Protein 3IGM (pdb70)

GO terms:
  GO:0043565 sequence-specific DNA binding (F, IDA)

Solvent-accessible surface area: 7927 Å² total; per-residue (Å²): 150,72,8,63,53,99,29,0,42,46,50,176,205,49,12,0,7,14,0,64,26,154,69,72,100,68,163,130,56,125,54,31,85,5,78,113,24,123,97,19,60,70,94,3,52,86,35,0,19,120,36,7,114,90,11,94,82,148,35,171,40,228,136,74,5,58,42,82,37,0,45,47,58,171,221,56,12,0,9,11,0,76,9,122,11,35,104,50,158,93,47,122,52,37,90,3,148,106,23,120,119,14,55,69,108,0,49,94,22,0,14,116,29,10,122,111,64,132

Sequence (118 aa):
MSSGYPGVSWNKRMCAWLAFFYDGASRRSRTFHPKHFNMDKEKARLAAVEFMKTVENNGRKKMSSGYPGVSWNKRMCAWLAFFYDGASRRSRTFHPKHFNMDKEKARLAAVEFMKTVE

CATH classification: 1.20.5.2050

Nearest PDB structures (foldseek):
  3igm-assembly1_B  TM=1.016E+00  e=1.401E-10  Plasmodium falciparum 3D7
  3igm-assembly1_A  TM=9.791E-01  e=1.544E-08  Plasmodium falciparum 3D7
  9g6k-assembly1_LG  TM=5.344E-01  e=9.698E-02  Toxoplasma gondii
  6sy0-assembly3_C  TM=5.062E-01  e=2.899E-01  Plasmodium falciparum 3D7
  6sy0-assembly1_B  TM=5.215E-01  e=4.551E-01  Plasmodium falciparum 3D7

InterPro domains:
  IPR001471 AP2/ERF domain [PF00847] (64-118)

Secondary structure (DSSP, 8-state):
--SSSTTEEEETTTTEEEEEEEETTEEEEEEE--TTHHHHHHHHHHHHHHHHHHH-/--SSSTTEEEETTTTEEEEEEEETTEEEEEEEPPTTHHHHHHHHHHHHHHHHHHT-SSSPP-

Structur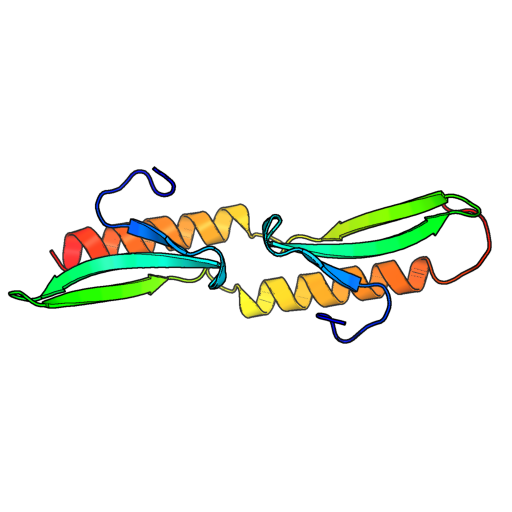e (mmCIF, N/CA/C/O backbone):
data_3IGM
#
_entry.id   3IGM
#
_cell.length_a   43.810
_cell.length_b   58.821
_cell.length_c   177.296
_cell.angle_alpha   90.00
_cell.angle_beta   90.00
_cell.angle_gamma   90.00
#
_symmetry.space_group_name_H-M   'C 2 2 21'
#
loop_
_entity.id
_entity.type
_entity.pdbx_description
1 polymer 'PF14_0633 protein'
2 polymer "5'-D(*TP*GP*CP*AP*TP*GP*CP*A)-3'"
3 water water
#
loop_
_atom_site.group_PDB
_atom_site.id
_atom_site.type_symbol
_atom_site.label_atom_id
_atom_site.label_alt_id
_atom_site.label_comp_id
_atom_site.label_asym_id
_atom_site.label_entity_id
_atom_site.label_seq_id
_atom_site.pdbx_PDB_ins_code
_atom_site.Cartn_x
_atom_site.Cartn_y
_atom_site.Cartn_z
_atom_site.occupancy
_atom_site.B_iso_or_equiv
_atom_site.auth_seq_id
_atom_site.auth_comp_id
_atom_site.auth_asym_id
_atom_site.auth_atom_id
_atom_site.pdbx_PDB_model_num
ATOM 1 N N . MET A 1 4 ? 22.238 -4.640 -40.012 1.00 57.48 62 MET B N 1
ATOM 2 C CA . MET A 1 4 ? 21.175 -3.775 -39.409 1.00 57.45 62 MET B CA 1
ATOM 3 C C . MET A 1 4 ? 20.636 -4.354 -38.088 1.00 56.79 62 MET B C 1
ATOM 4 O O . MET A 1 4 ? 20.898 -5.521 -37.757 1.00 56.87 62 MET B O 1
ATOM 9 N N . SER A 1 5 ? 19.906 -3.532 -37.328 1.00 55.88 63 SER B N 1
ATOM 10 C CA . SER A 1 5 ? 19.225 -3.998 -36.112 1.00 54.59 63 SER B CA 1
ATOM 11 C C . SER A 1 5 ? 18.005 -4.851 -36.475 1.00 53.54 63 SER B C 1
ATOM 12 O O . SER A 1 5 ? 17.683 -5.817 -35.769 1.00 53.81 63 SER B O 1
ATOM 15 N N . SER A 1 6 ? 17.348 -4.494 -37.583 1.00 51.78 64 SER B N 1
ATOM 16 C CA . SER A 1 6 ? 16.132 -5.176 -38.041 1.00 50.05 64 SER B CA 1
ATOM 17 C C . SER A 1 6 ? 16.383 -6.165 -39.169 1.00 49.03 64 SER B C 1
ATOM 18 O O . SER A 1 6 ? 15.682 -7.177 -39.281 1.00 49.01 64 SER B O 1
ATOM 21 N N . GLY A 1 7 ? 17.371 -5.851 -40.008 1.00 47.48 65 GLY B N 1
ATOM 22 C CA . GLY A 1 7 ? 17.604 -6.581 -41.247 1.00 45.56 65 GLY B CA 1
ATOM 23 C C . GLY A 1 7 ? 16.604 -6.237 -42.341 1.00 44.12 65 GLY B C 1
ATOM 24 O O . GLY A 1 7 ? 16.440 -6.999 -43.292 1.00 44.39 65 GLY B O 1
ATOM 25 N N . TYR A 1 8 ? 15.928 -5.095 -42.216 1.00 42.43 66 TYR B N 1
ATOM 26 C CA . TYR A 1 8 ? 14.979 -4.664 -43.241 1.00 40.44 66 TYR B CA 1
ATOM 27 C C . TYR A 1 8 ? 14.993 -3.154 -43.473 1.00 39.40 66 TYR B C 1
ATOM 28 O O . TYR A 1 8 ? 14.916 -2.391 -42.519 1.00 39.36 66 TYR B O 1
ATOM 37 N N . PRO A 1 9 ? 15.084 -2.720 -44.747 1.00 38.60 67 PRO B N 1
ATOM 38 C CA . PRO A 1 9 ? 15.147 -1.298 -45.094 1.00 37.89 67 PRO B CA 1
ATOM 39 C C . PRO A 1 9 ? 14.004 -0.476 -44.494 1.00 37.13 67 PRO B C 1
ATOM 40 O O . PRO A 1 9 ? 12.828 -0.765 -44.731 1.00 36.69 67 PRO B O 1
ATOM 44 N N . GLY A 1 10 ? 14.363 0.534 -43.706 1.00 36.14 68 GLY B N 1
ATOM 45 C CA . GLY A 1 10 ? 13.398 1.480 -43.182 1.00 34.72 68 GLY B CA 1
ATOM 46 C C . GLY A 1 10 ? 12.962 1.158 -41.774 1.00 33.78 68 GLY B C 1
ATOM 47 O O . GLY A 1 10 ? 12.296 1.967 -41.138 1.00 33.52 68 GLY B O 1
ATOM 48 N N . VAL A 1 11 ? 13.334 -0.017 -41.280 1.00 33.29 69 VAL B N 1
ATOM 49 C CA . VAL A 1 11 ? 12.925 -0.447 -39.948 1.00 32.99 69 VAL B CA 1
ATOM 50 C C . VAL A 1 11 ? 14.112 -0.430 -39.000 1.00 33.64 69 VAL B C 1
ATOM 51 O O . VAL A 1 11 ? 15.122 -1.093 -39.249 1.00 33.93 69 VAL B O 1
ATOM 55 N N . SER A 1 12 ? 13.993 0.310 -37.902 1.00 34.10 70 SER B N 1
ATOM 56 C CA . SER A 1 12 ? 15.105 0.399 -36.942 1.00 34.61 70 SER B CA 1
ATOM 57 C C . SER A 1 12 ? 14.662 0.461 -35.498 1.00 35.06 70 SER B C 1
ATOM 58 O O . SER A 1 12 ? 13.604 1.019 -35.173 1.00 34.97 70 SER B O 1
ATOM 61 N N . TRP A 1 13 ? 15.495 -0.129 -34.644 1.00 35.25 71 TRP B N 1
ATOM 62 C CA . TRP A 1 13 ? 15.304 -0.123 -33.214 1.00 35.96 71 TRP B CA 1
ATOM 63 C C . TRP A 1 13 ? 15.674 1.242 -32.591 1.00 36.38 71 TRP B C 1
ATOM 64 O O . TRP A 1 13 ? 16.801 1.719 -32.723 1.00 36.33 71 TRP B O 1
ATOM 75 N N . ASN A 1 14 ? 14.704 1.855 -31.920 1.00 36.92 72 ASN B N 1
ATOM 76 C CA . ASN A 1 14 ? 14.909 3.080 -31.149 1.00 37.09 72 ASN B CA 1
ATOM 77 C C . ASN A 1 14 ? 15.163 2.673 -29.699 1.00 37.71 72 ASN B C 1
ATOM 78 O O . ASN A 1 14 ? 14.263 2.184 -29.019 1.00 37.83 72 ASN B O 1
ATOM 83 N N . LYS A 1 15 ? 16.397 2.853 -29.236 1.00 38.97 73 LYS B N 1
ATOM 84 C CA . LYS A 1 15 ? 16.801 2.388 -27.899 1.00 40.27 73 LYS B CA 1
ATOM 85 C C . LYS A 1 15 ? 16.060 3.079 -26.744 1.00 40.39 73 LYS B C 1
ATOM 86 O O . LYS A 1 15 ? 15.541 2.401 -25.848 1.00 40.67 73 LYS B O 1
ATOM 92 N N . ARG A 1 16 ? 15.985 4.411 -26.773 1.00 41.06 74 ARG B N 1
ATOM 93 C CA . ARG A 1 16 ? 15.199 5.147 -25.766 1.00 41.29 74 ARG B CA 1
ATOM 94 C C . ARG A 1 16 ? 13.758 4.630 -25.643 1.00 41.25 74 ARG B C 1
ATOM 95 O O . ARG A 1 16 ? 13.265 4.430 -24.529 1.00 41.61 74 ARG B O 1
ATOM 103 N N . MET A 1 17 ? 13.093 4.410 -26.781 1.00 40.85 75 MET B N 1
ATOM 104 C CA . MET A 1 17 ? 11.687 3.989 -26.784 1.00 40.46 75 MET B CA 1
ATOM 105 C C . MET A 1 17 ? 11.533 2.498 -26.534 1.00 40.67 75 MET B C 1
ATOM 106 O O . MET A 1 17 ? 10.467 2.031 -26.149 1.00 40.42 75 MET B O 1
ATOM 111 N N . CYS A 1 18 ? 12.601 1.741 -26.763 1.00 41.13 76 CYS B N 1
ATOM 112 C CA . CYS A 1 18 ? 12.494 0.288 -26.726 1.00 41.77 76 CYS B CA 1
ATOM 113 C C . CYS A 1 18 ? 11.407 -0.165 -27.728 1.00 40.47 76 CYS B C 1
ATOM 114 O O . CYS A 1 18 ? 10.488 -0.917 -27.389 1.00 41.29 76 CYS B O 1
ATOM 117 N N . ALA A 1 19 ? 11.522 0.317 -28.966 1.00 38.92 77 ALA B N 1
ATOM 118 C CA . ALA A 1 19 ? 10.548 0.047 -30.029 1.00 36.91 77 ALA B CA 1
ATOM 119 C C . ALA A 1 19 ? 11.221 0.124 -31.391 1.00 36.12 77 ALA B C 1
ATOM 120 O O . ALA A 1 19 ? 12.216 0.853 -31.568 1.00 36.01 77 ALA B O 1
ATOM 122 N N . TRP A 1 20 ? 10.667 -0.631 -32.341 1.00 34.83 78 TRP B N 1
ATOM 123 C CA . TRP A 1 20 ? 10.992 -0.522 -33.750 1.00 34.08 78 TRP B CA 1
ATOM 124 C C . TRP A 1 20 ? 10.181 0.615 -34.330 1.00 34.07 78 TRP B C 1
ATOM 125 O O . TRP A 1 20 ? 8.965 0.679 -34.112 1.00 34.03 78 TRP B O 1
ATOM 136 N N . LEU A 1 21 ? 10.832 1.515 -35.064 1.00 33.54 79 LEU B N 1
ATOM 137 C CA . LEU A 1 21 ? 10.080 2.454 -35.877 1.00 33.65 79 LEU B CA 1
ATOM 138 C C . LEU A 1 21 ? 10.273 2.132 -37.349 1.00 33.48 79 LEU B C 1
ATOM 139 O O . LEU A 1 21 ? 11.376 1.832 -37.799 1.00 33.78 79 LEU B O 1
ATOM 144 N N . ALA A 1 22 ? 9.166 2.150 -38.073 1.00 33.48 80 ALA B N 1
ATOM 145 C CA . ALA A 1 22 ? 9.165 2.000 -39.514 1.00 33.3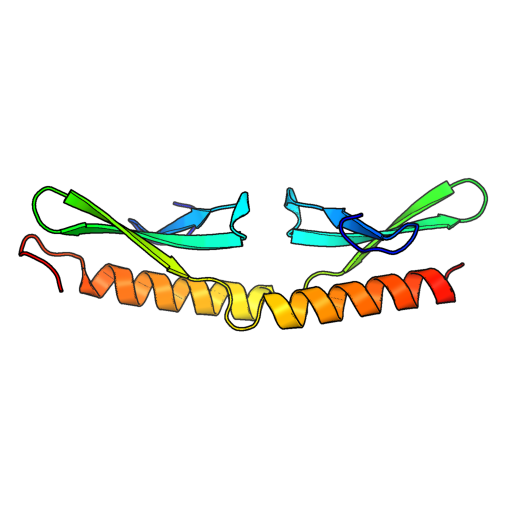7 80 ALA B CA 1
ATOM 146 C C . ALA A 1 22 ? 9.091 3.405 -40.087 1.00 33.18 80 ALA B C 1
ATOM 147 O O . ALA A 1 22 ? 8.123 4.154 -39.844 1.00 33.14 80 ALA B O 1
ATOM 149 N N . PHE A 1 23 ? 10.143 3.769 -40.804 1.00 33.36 81 PHE B N 1
ATOM 150 C CA . PHE A 1 23 ? 10.278 5.072 -41.434 1.00 33.41 81 PHE B CA 1
ATOM 151 C C . PHE A 1 23 ? 9.901 4.928 -42.889 1.00 33.95 81 PHE B C 1
ATOM 152 O O . PHE A 1 23 ? 10.341 4.001 -43.554 1.00 34.54 81 PHE B O 1
ATOM 160 N N . PHE A 1 24 ? 9.068 5.836 -43.377 1.00 34.04 82 PHE B N 1
ATOM 161 C CA . PHE A 1 24 ? 8.525 5.728 -44.729 1.00 34.32 82 PHE B CA 1
ATOM 162 C C . PHE A 1 24 ? 8.329 7.120 -45.303 1.00 34.72 82 PHE B C 1
ATOM 163 O O . PHE A 1 24 ? 8.163 8.092 -44.562 1.00 34.66 82 PHE B O 1
ATOM 171 N N . TYR A 1 25 ? 8.344 7.213 -46.623 1.00 35.64 83 TYR B N 1
ATOM 172 C CA . TYR A 1 25 ? 8.040 8.475 -47.282 1.00 36.71 83 TYR B CA 1
ATOM 173 C C . TYR A 1 25 ? 6.554 8.598 -47.592 1.00 37.03 83 TYR B C 1
ATOM 174 O O . TYR A 1 25 ? 5.928 7.645 -48.062 1.00 37.66 83 TYR B O 1
ATOM 183 N N . ASP A 1 26 ? 5.991 9.762 -47.274 1.00 37.08 84 ASP B N 1
ATOM 184 C CA . ASP A 1 26 ? 4.602 10.073 -47.598 1.00 37.08 84 ASP B CA 1
ATOM 185 C C . ASP A 1 26 ? 4.641 11.298 -48.510 1.00 37.32 84 ASP B C 1
ATOM 186 O O . ASP A 1 26 ? 4.632 12.441 -48.041 1.00 37.07 84 ASP B O 1
ATOM 191 N N . GLY A 1 27 ? 4.681 11.042 -49.817 1.00 37.71 85 GLY B N 1
ATOM 192 C CA . GLY A 1 27 ? 5.056 12.067 -50.795 1.00 38.24 85 GLY B CA 1
ATOM 193 C C . GLY A 1 27 ? 6.517 12.401 -50.532 1.00 38.57 85 GLY B C 1
ATOM 194 O O . GLY A 1 27 ? 7.372 11.504 -50.527 1.00 38.86 85 GLY B O 1
ATOM 195 N N . ALA A 1 28 ? 6.796 13.678 -50.267 1.00 38.37 86 ALA B N 1
ATOM 196 C CA . ALA A 1 28 ? 8.146 14.119 -49.896 1.00 38.30 86 ALA B CA 1
ATOM 197 C C . ALA A 1 28 ? 8.448 13.980 -48.394 1.00 38.12 86 ALA B C 1
ATOM 198 O O . ALA A 1 28 ? 9.615 13.902 -47.996 1.00 38.19 86 ALA B O 1
ATOM 200 N N . SER A 1 29 ? 7.393 13.930 -47.579 1.00 37.82 87 SER B N 1
ATOM 201 C CA . SER A 1 29 ? 7.498 13.969 -46.113 1.00 37.29 87 SER B CA 1
ATOM 202 C C . SER A 1 29 ? 7.902 12.636 -45.475 1.00 36.80 87 SER B C 1
ATOM 203 O O . SER A 1 29 ? 7.194 11.632 -45.616 1.00 37.11 87 SER B O 1
ATOM 206 N N . ARG A 1 30 ? 9.034 12.640 -44.770 1.00 35.80 88 ARG B N 1
ATOM 207 C CA . ARG A 1 30 ? 9.495 11.471 -44.027 1.00 35.07 88 ARG B CA 1
ATOM 208 C C . ARG A 1 30 ? 8.763 11.333 -42.688 1.00 34.52 88 ARG B C 1
ATOM 209 O O . ARG A 1 30 ? 8.665 12.287 -41.898 1.00 34.29 88 ARG B O 1
ATOM 217 N N . ARG A 1 31 ? 8.260 10.129 -42.447 1.00 33.52 89 ARG B N 1
ATOM 218 C CA . ARG A 1 31 ? 7.368 9.862 -41.322 1.00 32.67 89 ARG B CA 1
ATOM 219 C C . ARG A 1 31 ? 7.771 8.571 -40.654 1.00 32.17 89 ARG B C 1
ATOM 220 O O . ARG A 1 31 ? 8.569 7.815 -41.196 1.00 32.18 89 ARG B O 1
ATOM 228 N N . SER A 1 32 ? 7.239 8.323 -39.463 1.00 32.23 90 SER B N 1
ATOM 229 C CA . SER A 1 32 ? 7.532 7.078 -38.755 1.00 31.62 90 SER B CA 1
ATOM 230 C C . SER A 1 32 ? 6.317 6.500 -38.045 1.00 31.46 90 SER B C 1
ATOM 231 O O . SER A 1 32 ? 5.428 7.229 -37.609 1.00 31.61 90 SER B O 1
ATOM 234 N N . ARG A 1 33 ? 6.299 5.177 -37.935 1.00 31.67 91 ARG B N 1
ATOM 235 C CA . ARG A 1 33 ? 5.282 4.459 -37.182 1.00 31.71 91 ARG B CA 1
ATOM 236 C C . ARG A 1 33 ? 5.971 3.589 -36.127 1.00 31.93 91 ARG B C 1
ATOM 237 O O . ARG A 1 33 ? 6.908 2.842 -36.432 1.00 31.92 91 ARG B O 1
ATOM 245 N N . THR A 1 34 ? 5.488 3.692 -34.895 1.00 31.50 92 THR B N 1
ATOM 246 C CA . THR A 1 34 ? 6.090 3.031 -33.759 1.00 32.30 92 THR B CA 1
ATOM 247 C C . THR A 1 34 ? 5.497 1.642 -33.464 1.00 33.11 92 THR B C 1
ATOM 248 O O . THR A 1 34 ? 4.273 1.476 -33.393 1.00 32.67 92 THR B O 1
ATOM 252 N N . PHE A 1 35 ? 6.382 0.664 -33.269 1.00 33.90 93 PHE B N 1
ATOM 253 C CA . PHE A 1 35 ? 5.991 -0.708 -32.935 1.00 35.01 93 PHE B CA 1
ATOM 254 C C . PHE A 1 35 ? 6.709 -1.205 -31.677 1.00 36.46 93 PHE B C 1
ATOM 255 O O . PHE A 1 35 ? 7.852 -1.686 -31.747 1.00 36.59 93 PHE B O 1
ATOM 263 N N . HIS A 1 36 ? 6.044 -1.069 -30.531 1.00 37.95 94 HIS B N 1
ATOM 264 C CA . HIS A 1 36 ? 6.553 -1.607 -29.266 1.00 39.58 94 HIS B CA 1
ATOM 265 C C . HIS A 1 36 ? 6.371 -3.121 -29.230 1.00 40.88 94 HIS B C 1
ATOM 266 O O . HIS A 1 36 ? 5.378 -3.638 -29.768 1.00 40.52 94 HIS B O 1
ATOM 273 N N . PRO A 1 37 ? 7.311 -3.839 -28.581 1.00 42.20 95 PRO B N 1
ATOM 274 C CA . PRO A 1 37 ? 7.050 -5.252 -28.344 1.00 43.37 95 PRO B CA 1
ATOM 275 C C . PRO A 1 37 ? 5.653 -5.433 -27.771 1.00 44.86 95 PRO B C 1
ATOM 276 O O . PRO A 1 37 ? 5.198 -4.642 -26.922 1.00 45.23 95 PRO B O 1
ATOM 280 N N . LYS A 1 38 ? 4.965 -6.449 -28.267 1.00 46.40 96 LYS B N 1
ATOM 281 C CA . LYS A 1 38 ? 3.629 -6.783 -27.812 1.00 47.97 96 LYS B CA 1
ATOM 282 C C . LYS A 1 38 ? 3.640 -6.979 -26.299 1.00 48.75 96 LYS B C 1
ATOM 283 O O . LYS A 1 38 ? 4.559 -7.611 -25.758 1.00 49.02 96 LYS B O 1
ATOM 289 N N . HIS A 1 39 ? 2.637 -6.403 -25.633 1.00 49.47 97 HIS B N 1
ATOM 290 C CA . HIS A 1 39 ? 2.463 -6.494 -24.177 1.00 50.51 97 HIS B CA 1
ATOM 291 C C . HIS A 1 39 ? 3.683 -6.009 -23.381 1.00 50.78 97 HIS B C 1
ATOM 292 O O . HIS A 1 39 ? 3.951 -6.523 -22.287 1.00 50.92 97 HIS B O 1
ATOM 299 N N . PHE A 1 40 ? 4.416 -5.028 -23.915 1.00 50.89 98 PHE B N 1
ATOM 300 C CA . PHE A 1 40 ? 5.625 -4.562 -23.235 1.00 51.30 98 PHE B CA 1
ATOM 301 C C . PHE A 1 40 ? 5.330 -4.021 -21.836 1.00 51.48 98 PHE B C 1
ATOM 302 O O . PHE A 1 40 ? 6.016 -4.383 -20.887 1.00 51.37 98 PHE B O 1
ATOM 310 N N . ASN A 1 41 ? 4.305 -3.178 -21.719 1.00 52.13 99 ASN B N 1
ATOM 311 C CA . ASN A 1 41 ? 3.914 -2.605 -20.432 1.00 52.90 99 ASN B CA 1
ATOM 312 C C . ASN A 1 41 ? 3.586 -3.676 -19.390 1.00 53.11 99 ASN B C 1
ATOM 313 O O . ASN A 1 41 ? 4.178 -3.678 -18.311 1.00 53.00 99 ASN B O 1
ATOM 318 N N . MET A 1 42 ? 2.666 -4.587 -19.733 1.00 53.41 100 MET B N 1
ATOM 319 C CA . MET A 1 42 ? 2.312 -5.730 -18.874 1.00 53.71 100 MET B CA 1
ATOM 320 C C . MET A 1 42 ? 3.556 -6.472 -18.388 1.00 53.30 100 MET B C 1
ATOM 321 O O . MET A 1 42 ? 3.764 -6.638 -17.181 1.00 53.29 100 MET B O 1
ATOM 326 N N . ASP A 1 43 ? 4.375 -6.916 -19.340 1.00 52.82 101 ASP B N 1
ATOM 327 C CA . ASP A 1 43 ? 5.525 -7.770 -19.036 1.00 52.55 101 ASP B CA 1
ATOM 328 C C . ASP A 1 43 ? 6.661 -7.046 -18.307 1.00 52.16 101 ASP B C 1
ATOM 329 O O . ASP A 1 43 ? 7.379 -7.666 -17.518 1.00 52.20 101 ASP B O 1
ATOM 334 N N . LYS A 1 44 ? 6.812 -5.745 -18.564 1.00 51.64 102 LYS B N 1
ATOM 335 C CA . LYS A 1 44 ? 7.789 -4.925 -17.842 1.00 51.29 102 LYS B CA 1
ATOM 336 C C . LYS A 1 44 ? 7.360 -4.773 -16.380 1.00 50.62 102 LYS B C 1
ATOM 337 O O . LYS A 1 44 ? 8.175 -4.927 -15.464 1.00 50.24 102 LYS B O 1
ATOM 343 N N . GLU A 1 45 ? 6.076 -4.486 -16.182 1.00 50.00 103 GLU B N 1
ATOM 344 C CA . GLU A 1 45 ? 5.496 -4.378 -14.849 1.00 49.68 103 GLU B CA 1
ATOM 345 C C . GLU A 1 45 ? 5.575 -5.686 -14.051 1.00 49.49 103 GLU B C 1
ATOM 346 O O . GLU A 1 45 ? 5.883 -5.661 -12.852 1.00 49.51 103 GLU B O 1
ATOM 352 N N . LYS A 1 46 ? 5.312 -6.814 -14.712 1.00 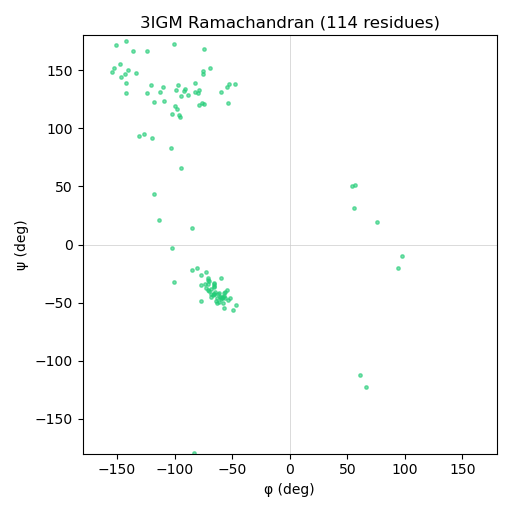49.12 104 LYS B N 1
ATOM 353 C CA . LYS A 1 46 ? 5.435 -8.136 -14.075 1.00 49.08 104 LYS B CA 1
ATOM 354 C C . LYS A 1 46 ? 6.888 -8.453 -13.714 1.00 48.76 104 LYS B C 1
ATOM 355 O O . LYS A 1 46 ? 7.152 -9.078 -12.680 1.00 49.02 104 LYS B O 1
ATOM 361 N N . ALA A 1 47 ? 7.817 -8.016 -14.568 1.00 48.05 105 ALA B N 1
ATOM 362 C CA . ALA A 1 47 ? 9.252 -8.124 -14.302 1.00 47.32 105 ALA B CA 1
ATOM 363 C C . ALA A 1 47 ? 9.663 -7.252 -13.107 1.00 46.72 105 ALA B C 1
ATOM 364 O O . ALA A 1 47 ? 10.525 -7.645 -12.326 1.00 46.62 105 ALA B O 1
ATOM 366 N N . ARG A 1 48 ? 9.039 -6.079 -12.973 1.00 46.11 106 ARG B N 1
ATOM 367 C CA . ARG A 1 48 ? 9.307 -5.175 -11.857 1.00 45.52 106 ARG B CA 1
ATOM 368 C C . ARG A 1 48 ? 8.858 -5.769 -10.524 1.00 45.33 106 ARG B C 1
ATOM 369 O O . ARG A 1 48 ? 9.585 -5.683 -9.525 1.00 45.06 106 ARG B O 1
ATOM 377 N N . LEU A 1 49 ? 7.666 -6.371 -10.522 1.00 44.92 107 LEU B N 1
ATOM 378 C CA . LEU A 1 49 ? 7.127 -7.051 -9.341 1.00 44.82 107 LEU B CA 1
ATOM 379 C C . LEU A 1 49 ? 8.021 -8.222 -8.919 1.00 44.73 107 LEU B C 1
ATOM 380 O O . LEU A 1 49 ? 8.419 -8.323 -7.748 1.00 44.51 107 LEU B O 1
ATOM 385 N N . ALA A 1 50 ? 8.367 -9.072 -9.885 1.00 44.71 108 ALA B N 1
ATOM 386 C CA . ALA A 1 50 ? 9.293 -10.183 -9.666 1.00 44.98 108 ALA B CA 1
ATOM 387 C C . ALA A 1 50 ? 10.639 -9.732 -9.081 1.00 45.37 108 ALA B C 1
ATOM 388 O O . ALA A 1 50 ? 11.201 -10.408 -8.214 1.00 45.46 108 ALA B O 1
ATOM 390 N N . ALA A 1 51 ? 11.142 -8.591 -9.551 1.00 45.47 109 ALA B N 1
ATOM 391 C CA . ALA A 1 51 ? 12.420 -8.043 -9.079 1.00 45.98 109 ALA B CA 1
ATOM 392 C C . ALA A 1 51 ? 12.326 -7.465 -7.660 1.00 46.23 109 ALA B C 1
ATOM 393 O O . ALA A 1 51 ? 13.269 -7.578 -6.866 1.00 45.84 109 ALA B O 1
ATOM 395 N N . VAL A 1 52 ? 11.192 -6.834 -7.359 1.00 46.90 110 VAL B N 1
ATOM 396 C CA . VAL A 1 52 ? 10.924 -6.302 -6.021 1.00 47.51 110 VAL B CA 1
ATOM 397 C C . VAL A 1 52 ? 10.753 -7.448 -5.022 1.00 48.11 110 VAL B C 1
ATOM 398 O O . VAL A 1 52 ? 11.283 -7.387 -3.909 1.00 48.21 110 VAL B O 1
ATOM 402 N N . GLU A 1 53 ? 10.022 -8.489 -5.436 1.00 49.12 111 GLU B N 1
ATOM 403 C CA . GLU A 1 53 ? 9.832 -9.700 -4.633 1.00 49.96 111 GLU B CA 1
ATOM 404 C C . GLU A 1 53 ? 11.168 -10.334 -4.293 1.00 50.19 111 GLU B C 1
ATOM 405 O O . GLU A 1 53 ? 11.391 -10.729 -3.146 1.00 49.95 111 GLU B O 1
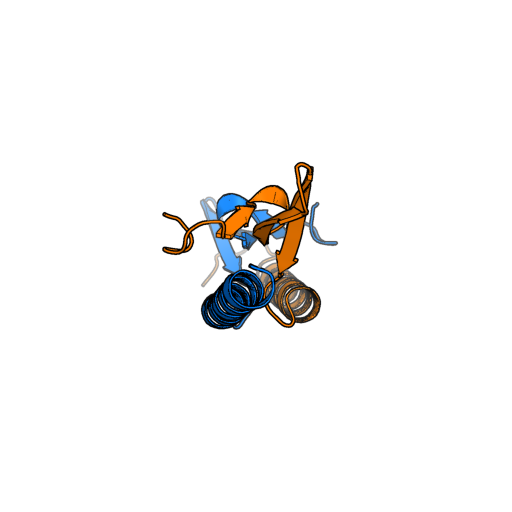ATOM 411 N N . PHE A 1 54 ? 12.054 -10.442 -5.286 1.00 50.54 112 PHE B N 1
ATOM 412 C CA . PHE A 1 54 ? 13.387 -10.979 -5.019 1.00 51.11 112 PHE B CA 1
ATOM 413 C C . PHE A 1 54 ? 14.187 -10.065 -4.090 1.00 51.53 112 PHE B C 1
ATOM 414 O O . PHE A 1 54 ? 14.911 -10.543 -3.212 1.00 51.37 112 PHE B O 1
ATOM 422 N N . MET A 1 55 ? 14.068 -8.757 -4.317 1.00 52.11 113 MET B N 1
ATOM 423 C CA . MET A 1 55 ? 14.765 -7.756 -3.512 1.00 52.93 113 MET B CA 1
ATOM 424 C C . MET A 1 55 ? 14.431 -7.899 -2.026 1.00 53.39 113 MET B C 1
ATOM 425 O O . MET A 1 55 ? 15.315 -7.778 -1.176 1.00 53.51 113 MET B O 1
ATOM 430 N N . LYS A 1 56 ? 13.159 -8.170 -1.734 1.00 54.09 114 LYS B N 1
ATOM 431 C CA . LYS A 1 56 ? 12.664 -8.330 -0.363 1.00 54.90 114 LYS B CA 1
ATOM 432 C C . LYS A 1 56 ? 13.251 -9.559 0.334 1.00 55.55 114 LYS B C 1
ATOM 433 O O . LYS A 1 56 ? 13.488 -9.540 1.551 1.00 55.60 114 LYS B O 1
ATOM 439 N N . THR A 1 57 ? 13.477 -10.612 -0.455 1.00 56.23 115 THR B N 1
ATOM 440 C CA . THR A 1 57 ? 14.134 -11.847 -0.029 1.00 56.91 115 THR B CA 1
ATOM 441 C C . THR A 1 57 ? 15.551 -11.589 0.476 1.00 57.53 115 THR B C 1
ATOM 442 O O . THR A 1 57 ? 16.063 -12.310 1.342 1.00 57.46 115 THR B O 1
ATOM 446 N N . VAL A 1 58 ? 16.169 -10.543 -0.061 1.00 58.38 116 VAL B N 1
ATOM 447 C CA . VAL A 1 58 ? 17.579 -10.281 0.174 1.00 59.38 116 VAL B CA 1
ATOM 448 C C . VAL A 1 58 ? 17.819 -8.984 0.992 1.00 60.12 116 VAL B C 1
ATOM 449 O O . VAL A 1 58 ? 18.917 -8.410 0.993 1.00 60.02 116 VAL B O 1
ATOM 453 N N . GLU A 1 59 ? 16.786 -8.553 1.713 1.00 61.08 117 GLU B N 1
ATOM 454 C CA . GLU A 1 59 ? 16.877 -7.371 2.579 1.00 62.41 117 GLU B CA 1
ATOM 455 C C . GLU A 1 59 ? 17.225 -7.740 4.018 1.00 63.49 117 GLU B C 1
ATOM 456 O O . GLU A 1 59 ? 16.413 -7.578 4.937 1.00 63.52 117 GLU B O 1
ATOM 462 N N . ASN A 1 60 ? 18.441 -8.257 4.188 1.00 65.01 118 ASN B N 1
ATOM 463 C CA . ASN A 1 60 ? 18.972 -8.661 5.489 1.00 66.63 118 ASN B CA 1
ATOM 464 C C . ASN A 1 60 ? 20.490 -8.516 5.502 1.00 67.86 118 ASN B C 1
ATOM 465 O O . ASN A 1 60 ? 21.102 -8.237 4.469 1.00 68.11 118 ASN B O 1
ATOM 470 N N . ASN A 1 61 ? 21.099 -8.690 6.670 1.00 69.73 119 ASN B N 1
ATOM 471 C CA . ASN A 1 61 ? 22.555 -8.560 6.792 1.00 71.43 119 ASN B CA 1
ATOM 472 C C . ASN A 1 61 ? 23.352 -9.876 6.876 1.00 72.67 119 ASN B C 1
ATOM 473 O O . ASN A 1 61 ? 24.589 -9.862 6.917 1.00 72.78 119 ASN B O 1
ATOM 478 N N . GLY A 1 62 ? 22.637 -11.000 6.884 1.00 74.11 120 GLY B N 1
ATOM 479 C CA . GLY A 1 62 ? 23.263 -12.319 6.847 1.00 75.91 120 GLY B CA 1
ATOM 480 C C . GLY A 1 62 ? 23.810 -12.653 5.469 1.00 77.15 120 GLY B C 1
ATOM 481 O O . GLY A 1 62 ? 23.519 -11.961 4.483 1.00 77.04 120 GLY B O 1
ATOM 482 N N . ARG A 1 63 ? 24.611 -13.713 5.403 1.00 78.56 121 ARG B N 1
ATOM 483 C CA . ARG A 1 63 ? 25.138 -14.209 4.127 1.00 79.99 121 ARG B CA 1
ATOM 484 C C . ARG A 1 63 ? 24.043 -14.840 3.253 1.00 80.63 121 ARG B C 1
ATOM 485 O O . ARG A 1 63 ? 23.046 -15.357 3.765 1.00 80.76 121 ARG B O 1
ATOM 493 N N . LYS A 1 64 ? 24.241 -14.790 1.938 1.00 81.55 122 LYS B N 1
ATOM 494 C CA . LYS A 1 64 ? 23.204 -15.170 0.969 1.00 82.52 122 LYS B CA 1
ATOM 495 C C . LYS A 1 64 ? 23.377 -16.574 0.385 1.00 83.06 122 LYS B C 1
ATOM 496 O O . LYS A 1 64 ? 24.387 -17.238 0.633 1.00 83.22 122 LYS B O 1
ATOM 502 N N . LYS A 1 65 ? 22.379 -17.013 -0.385 1.00 83.88 123 LYS B N 1
ATOM 503 C CA . LYS A 1 65 ? 22.443 -18.281 -1.125 1.00 84.51 123 LYS B CA 1
ATOM 504 C C . LYS A 1 65 ? 23.303 -18.168 -2.385 1.00 84.71 123 LYS B C 1
ATOM 505 O O . LYS A 1 65 ? 24.350 -17.510 -2.386 1.00 85.00 123 LYS B O 1
ATOM 833 N N . MET D 1 4 ? 14.119 5.899 -7.196 1.00 52.33 62 MET A N 1
ATOM 834 C CA . MET D 1 4 ? 14.554 4.829 -8.165 1.00 53.17 62 MET A CA 1
ATOM 835 C C . MET D 1 4 ? 13.608 4.716 -9.358 1.00 52.68 62 MET A C 1
ATOM 836 O O . MET D 1 4 ? 12.487 5.214 -9.303 1.00 52.79 62 MET A O 1
ATOM 841 N N . SER D 1 5 ? 14.060 4.052 -10.421 1.00 52.52 63 SER A N 1
ATOM 842 C CA . SER D 1 5 ? 13.233 3.862 -11.627 1.00 52.46 63 SER A CA 1
ATOM 843 C C . SER D 1 5 ? 12.073 2.876 -11.406 1.00 52.35 63 SER A C 1
ATOM 844 O O . SER D 1 5 ? 11.030 2.980 -12.058 1.00 52.65 63 SER A O 1
ATOM 847 N N . SER D 1 6 ? 12.257 1.921 -10.495 1.00 52.03 64 SER A N 1
ATOM 848 C CA . SER D 1 6 ? 11.137 1.125 -10.004 1.00 51.87 64 SER A CA 1
ATOM 849 C C . SER D 1 6 ? 10.474 1.932 -8.895 1.00 51.78 64 SER A C 1
ATOM 850 O O . SER D 1 6 ? 10.901 3.051 -8.590 1.00 52.58 64 SER A O 1
ATOM 853 N N . GLY D 1 7 ? 9.430 1.407 -8.279 1.00 51.10 65 GLY A N 1
ATOM 854 C CA . GLY D 1 7 ? 8.892 2.115 -7.114 1.00 50.36 65 GLY A CA 1
ATOM 855 C C . GLY D 1 7 ? 9.624 1.774 -5.823 1.00 49.49 65 GLY A C 1
ATOM 856 O O . GLY D 1 7 ? 9.139 2.090 -4.733 1.00 49.23 65 GLY A O 1
ATOM 857 N N . TYR D 1 8 ? 10.799 1.146 -5.944 1.00 48.80 66 TYR A N 1
ATOM 858 C CA . TYR D 1 8 ? 11.380 0.397 -4.825 1.00 47.79 66 TYR A CA 1
ATOM 859 C C . TYR D 1 8 ? 12.909 0.472 -4.659 1.00 47.23 66 TYR A C 1
ATOM 860 O O . TYR D 1 8 ? 13.650 0.434 -5.645 1.00 47.33 66 TYR A O 1
ATOM 869 N N . PRO D 1 9 ? 13.386 0.592 -3.400 1.00 46.90 67 PRO A N 1
ATOM 870 C CA . PRO D 1 9 ? 14.833 0.632 -3.145 1.00 46.56 67 PRO A CA 1
ATOM 871 C C . PRO D 1 9 ? 15.597 -0.610 -3.622 1.00 46.25 67 PRO A C 1
ATOM 872 O O . PRO D 1 9 ? 15.204 -1.746 -3.328 1.00 46.05 67 PRO A O 1
ATOM 876 N N . GLY D 1 10 ? 16.684 -0.369 -4.348 1.00 46.00 68 GLY A N 1
ATOM 877 C CA . GLY D 1 10 ? 17.590 -1.423 -4.778 1.00 46.28 68 GLY A CA 1
ATOM 878 C C . GLY D 1 10 ? 17.295 -1.975 -6.163 1.00 46.62 68 GLY A C 1
ATOM 879 O O . GLY D 1 10 ? 18.171 -2.592 -6.786 1.00 46.64 68 GLY A O 1
ATOM 880 N N . VAL D 1 11 ? 16.062 -1.774 -6.637 1.00 46.86 69 VAL A N 1
ATOM 881 C CA . VAL D 1 11 ? 15.654 -2.222 -7.977 1.00 46.86 69 VAL A CA 1
ATOM 882 C C . VAL D 1 11 ? 15.702 -1.059 -8.975 1.00 47.47 69 VAL A C 1
ATOM 883 O O . VAL D 1 11 ? 15.010 -0.045 -8.812 1.00 47.15 69 VAL A O 1
ATOM 887 N N . SER D 1 12 ? 16.528 -1.203 -10.005 1.00 48.26 70 SER A N 1
ATOM 888 C CA . SER D 1 12 ? 16.609 -0.178 -11.035 1.00 49.25 70 SER A CA 1
ATOM 889 C C . SER D 1 12 ? 16.581 -0.746 -12.445 1.00 50.18 70 SER A C 1
ATOM 890 O O . SER D 1 12 ? 17.063 -1.854 -12.697 1.00 50.33 70 SER A O 1
ATOM 893 N N . TRP D 1 13 ? 15.995 0.038 -13.349 1.00 51.32 71 TRP A N 1
ATOM 894 C CA . TRP D 1 13 ? 15.970 -0.243 -14.780 1.00 52.20 71 TRP A CA 1
ATOM 895 C C . TRP D 1 13 ? 17.328 0.029 -15.441 1.00 52.65 71 TRP A C 1
ATOM 896 O O . TRP D 1 13 ? 17.841 1.145 -15.377 1.00 52.75 71 TRP A O 1
ATOM 907 N N . ASN D 1 14 ? 17.902 -1.005 -16.058 1.00 53.15 72 ASN A N 1
ATOM 908 C CA . ASN D 1 14 ? 19.095 -0.874 -16.889 1.00 53.61 72 ASN A CA 1
ATOM 909 C C . ASN D 1 14 ? 18.641 -0.749 -18.347 1.00 54.42 72 ASN A C 1
ATOM 910 O O . ASN D 1 14 ? 18.100 -1.696 -18.918 1.00 54.25 72 ASN A O 1
ATOM 915 N N . LYS D 1 15 ? 18.839 0.439 -18.920 1.00 55.30 73 LYS A N 1
ATOM 916 C CA . LYS D 1 15 ? 18.321 0.796 -20.250 1.00 56.34 73 LYS A CA 1
ATOM 917 C C . LYS D 1 15 ? 18.893 -0.053 -21.393 1.00 56.68 73 LYS A C 1
ATOM 918 O O . LYS D 1 15 ? 18.135 -0.585 -22.207 1.00 56.70 73 LYS A O 1
ATOM 924 N N . ARG D 1 16 ? 20.221 -0.169 -21.446 1.00 57.00 74 ARG A N 1
ATOM 925 C CA . ARG D 1 16 ? 20.897 -0.996 -22.456 1.00 57.23 74 ARG A CA 1
ATOM 926 C C . ARG D 1 16 ? 20.408 -2.451 -22.388 1.00 57.42 74 ARG A C 1
ATOM 927 O O . ARG D 1 16 ? 20.127 -3.066 -23.414 1.00 57.67 74 ARG A O 1
ATOM 935 N N . MET D 1 17 ? 20.295 -2.983 -21.173 1.00 57.51 75 MET A N 1
ATOM 936 C CA . MET D 1 17 ? 19.827 -4.348 -20.964 1.00 57.59 75 MET A CA 1
ATOM 937 C C . MET D 1 17 ? 18.332 -4.521 -21.210 1.00 57.66 75 MET A C 1
ATOM 938 O O . MET D 1 17 ? 17.886 -5.626 -21.516 1.00 57.73 75 MET A O 1
ATOM 943 N N . CYS D 1 18 ? 17.574 -3.428 -21.087 1.00 57.72 76 CYS A N 1
ATOM 944 C CA . CYS D 1 18 ? 16.106 -3.465 -21.073 1.00 58.24 76 CYS A CA 1
ATOM 945 C C . CYS D 1 18 ? 15.588 -4.450 -19.996 1.00 57.41 76 CYS A C 1
ATOM 946 O O . CYS D 1 18 ? 14.739 -5.320 -20.263 1.00 57.51 76 CYS A O 1
ATOM 949 N N . ALA D 1 19 ? 16.106 -4.298 -18.777 1.00 56.04 77 ALA A N 1
ATOM 950 C CA . ALA D 1 19 ? 15.837 -5.237 -17.684 1.00 55.28 77 ALA A CA 1
ATOM 951 C C . ALA D 1 19 ? 15.972 -4.596 -16.308 1.00 54.51 77 ALA A C 1
ATOM 952 O O . ALA D 1 19 ? 16.780 -3.682 -16.105 1.00 54.11 77 ALA A O 1
ATOM 954 N N . TRP D 1 20 ? 15.177 -5.092 -15.365 1.00 53.88 78 TRP A N 1
ATOM 955 C CA . TRP D 1 20 ? 15.281 -4.679 -13.975 1.00 53.16 78 TRP A CA 1
ATOM 956 C C . TRP D 1 20 ? 16.448 -5.398 -13.325 1.00 53.44 78 TRP A C 1
ATOM 957 O O . TRP D 1 20 ? 16.606 -6.616 -13.475 1.00 53.02 78 TRP A O 1
ATOM 968 N N . LEU D 1 21 ? 17.271 -4.635 -12.612 1.00 53.62 79 LEU A N 1
ATOM 969 C CA . LEU D 1 21 ? 18.341 -5.214 -11.811 1.00 54.15 79 LEU A CA 1
ATOM 970 C C . LEU D 1 21 ? 18.067 -5.000 -10.327 1.00 54.17 79 LEU A C 1
ATOM 971 O O . LEU D 1 21 ? 17.748 -3.888 -9.896 1.00 54.49 79 LEU A O 1
ATOM 976 N N . ALA D 1 22 ? 18.184 -6.071 -9.554 1.00 54.04 80 ALA A N 1
ATOM 977 C CA . ALA D 1 22 ? 18.055 -5.988 -8.111 1.00 54.16 80 ALA A CA 1
ATOM 978 C C . ALA D 1 22 ? 19.449 -6.041 -7.512 1.00 54.18 80 ALA A C 1
ATOM 979 O O . ALA D 1 22 ? 20.128 -7.071 -7.597 1.00 54.21 80 ALA A O 1
ATOM 981 N N . PHE D 1 23 ? 19.876 -4.924 -6.925 1.00 53.97 81 PHE A N 1
ATOM 982 C CA . PHE D 1 23 ? 21.198 -4.838 -6.308 1.00 53.83 81 PHE A CA 1
ATOM 983 C C . PHE D 1 23 ? 21.135 -5.142 -4.817 1.00 53.82 81 PHE A C 1
ATOM 984 O O . PHE D 1 23 ? 20.3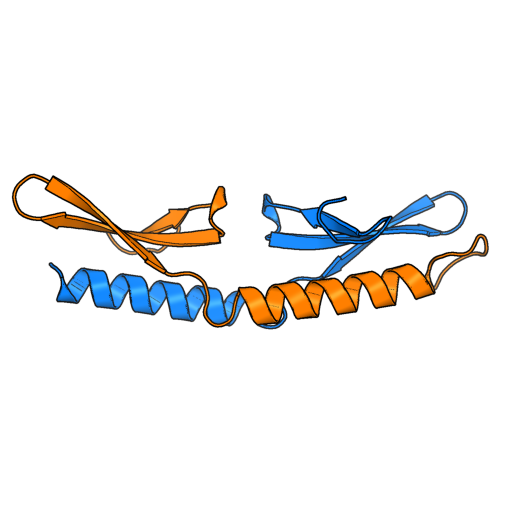31 -4.564 -4.086 1.00 53.88 81 PHE A O 1
ATOM 992 N N . PHE D 1 24 ? 21.984 -6.065 -4.378 1.00 53.74 82 PHE A N 1
ATOM 993 C CA . PHE D 1 24 ? 21.969 -6.512 -2.995 1.00 53.93 82 PHE A CA 1
ATOM 994 C C . PHE D 1 24 ? 23.355 -6.771 -2.424 1.00 54.28 82 PHE A C 1
ATOM 995 O O . PHE D 1 24 ? 24.358 -6.672 -3.130 1.00 54.27 82 PHE A O 1
ATOM 1003 N N . TYR D 1 25 ? 23.392 -7.084 -1.132 1.00 54.95 83 TYR A N 1
ATOM 1004 C CA . TYR D 1 25 ? 24.636 -7.368 -0.440 1.00 55.58 83 TYR A CA 1
ATOM 1005 C C . TYR D 1 25 ? 24.652 -8.784 0.097 1.00 56.05 83 TYR A C 1
ATOM 1006 O O . TYR D 1 25 ? 23.761 -9.192 0.846 1.00 55.87 83 TYR A O 1
ATOM 1015 N N . ASP D 1 26 ? 25.668 -9.527 -0.331 1.00 56.78 84 ASP A N 1
ATOM 1016 C CA . ASP D 1 26 ? 25.964 -10.847 0.181 1.00 57.35 84 ASP A CA 1
ATOM 1017 C C . ASP D 1 26 ? 27.144 -10.632 1.116 1.00 57.77 84 ASP A C 1
ATOM 1018 O O . ASP D 1 26 ? 28.305 -10.802 0.730 1.00 58.02 84 ASP A O 1
ATOM 1023 N N . GLY D 1 27 ? 26.831 -10.228 2.345 1.00 58.30 85 GLY A N 1
ATOM 1024 C CA . GLY D 1 27 ? 27.838 -9.812 3.319 1.00 58.70 85 GLY A CA 1
ATOM 1025 C C . GLY D 1 27 ? 28.622 -8.605 2.834 1.00 58.88 85 GLY A C 1
ATOM 1026 O O . GLY D 1 27 ? 28.071 -7.506 2.701 1.00 59.03 85 GLY A O 1
ATOM 1027 N N . ALA D 1 28 ? 29.908 -8.831 2.558 1.00 58.95 86 ALA A N 1
ATOM 1028 C CA . ALA D 1 28 ? 30.831 -7.796 2.078 1.00 58.79 86 ALA A CA 1
ATOM 1029 C C . ALA D 1 28 ? 30.634 -7.466 0.602 1.00 58.56 86 ALA A C 1
ATOM 1030 O O . ALA D 1 28 ? 30.802 -6.315 0.189 1.00 58.77 86 ALA A O 1
ATOM 1032 N N . SER D 1 29 ? 30.290 -8.475 -0.190 1.00 58.20 87 SER A N 1
ATOM 1033 C CA . SER D 1 29 ? 30.181 -8.296 -1.633 1.00 58.05 87 SER A CA 1
ATOM 1034 C C . SER D 1 29 ? 28.842 -7.706 -2.067 1.00 57.50 87 SER A C 1
ATOM 1035 O O . SER D 1 29 ? 27.785 -8.071 -1.545 1.00 57.24 87 SER A O 1
ATOM 1038 N N . ARG D 1 30 ? 28.915 -6.784 -3.023 1.00 57.03 88 ARG A N 1
ATOM 1039 C CA . ARG D 1 30 ? 27.736 -6.251 -3.685 1.00 56.63 88 ARG A CA 1
ATOM 1040 C C . ARG D 1 30 ? 27.395 -7.124 -4.891 1.00 56.59 88 ARG A C 1
ATOM 1041 O O . ARG D 1 30 ? 28.253 -7.420 -5.733 1.00 56.53 88 ARG A O 1
ATOM 1049 N N . ARG D 1 31 ? 26.137 -7.541 -4.956 1.00 56.33 89 ARG A N 1
ATOM 1050 C CA . ARG D 1 31 ? 25.683 -8.468 -5.986 1.00 56.17 89 ARG A CA 1
ATOM 1051 C C . ARG D 1 31 ? 24.518 -7.867 -6.755 1.00 55.62 89 ARG A C 1
ATOM 1052 O O . ARG D 1 31 ? 23.951 -6.858 -6.327 1.00 55.79 89 ARG A O 1
ATOM 1060 N N . SER D 1 32 ? 24.184 -8.467 -7.899 1.00 54.94 90 SER A N 1
ATOM 1061 C CA . SER D 1 32 ? 22.979 -8.100 -8.648 1.00 54.35 90 SER A CA 1
ATOM 1062 C C . SER D 1 32 ? 22.344 -9.293 -9.367 1.00 53.89 90 SER A C 1
ATOM 1063 O O . SER D 1 32 ? 23.047 -10.197 -9.839 1.00 53.65 90 SER A O 1
ATOM 1066 N N . ARG D 1 33 ? 21.011 -9.291 -9.419 1.00 53.42 91 ARG A N 1
ATOM 1067 C CA . ARG D 1 33 ? 20.243 -10.240 -10.237 1.00 53.02 91 ARG A CA 1
ATOM 1068 C C . ARG D 1 33 ? 19.383 -9.510 -11.268 1.00 52.33 91 ARG A C 1
ATOM 1069 O O . ARG D 1 33 ? 18.739 -8.507 -10.962 1.00 51.98 91 ARG A O 1
ATOM 1077 N N . THR D 1 34 ? 19.376 -10.053 -12.482 1.00 51.84 92 THR A N 1
ATOM 1078 C CA . THR D 1 34 ? 18.725 -9.452 -13.640 1.00 51.29 92 THR A CA 1
ATOM 1079 C C . THR D 1 34 ? 17.321 -10.020 -13.898 1.00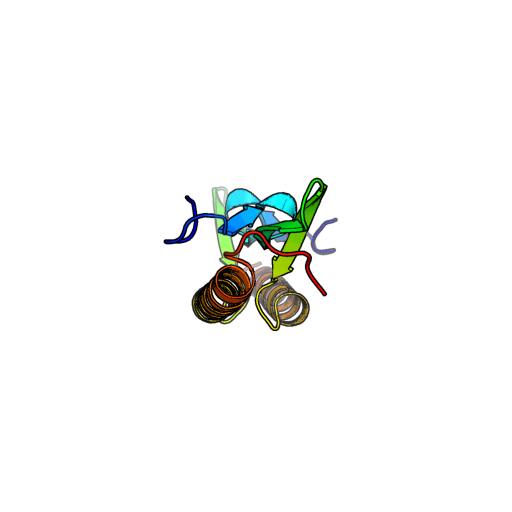 51.09 92 THR A C 1
ATOM 1080 O O . THR D 1 34 ? 17.106 -11.238 -13.835 1.00 51.07 92 THR A O 1
ATOM 1084 N N . PHE D 1 35 ? 16.385 -9.124 -14.214 1.00 50.80 93 PHE A N 1
ATOM 1085 C CA . PHE D 1 35 ? 14.997 -9.487 -14.486 1.00 50.56 93 PHE A CA 1
ATOM 1086 C C . PHE D 1 35 ? 14.478 -8.849 -15.777 1.00 50.50 93 PHE A C 1
ATOM 1087 O O . PHE D 1 35 ? 13.993 -7.718 -15.761 1.00 50.13 93 PHE A O 1
ATOM 1095 N N . HIS D 1 36 ? 14.584 -9.587 -16.888 1.00 50.90 94 HIS A N 1
ATOM 1096 C CA . HIS D 1 36 ? 14.028 -9.163 -18.187 1.00 51.19 94 HIS A CA 1
ATOM 1097 C C . HIS D 1 36 ? 12.517 -9.336 -18.181 1.00 51.59 94 HIS A C 1
ATOM 1098 O O . HIS D 1 36 ? 12.012 -10.249 -17.515 1.00 51.44 94 HIS A O 1
ATOM 1105 N N . PRO D 1 37 ? 11.787 -8.475 -18.928 1.00 52.04 95 PRO A N 1
ATOM 1106 C CA . PRO D 1 37 ? 10.372 -8.785 -19.158 1.00 52.61 95 PRO A CA 1
ATOM 1107 C C . PRO D 1 37 ? 10.261 -10.214 -19.707 1.00 52.92 95 PRO A C 1
ATOM 1108 O O . PRO D 1 37 ? 11.076 -10.610 -20.543 1.00 52.90 95 PRO A O 1
ATOM 1112 N N . LYS D 1 38 ? 9.281 -10.974 -19.213 1.00 53.52 96 LYS A N 1
ATOM 1113 C CA . LYS D 1 38 ? 9.207 -12.436 -19.410 1.00 53.91 96 LYS A CA 1
ATOM 1114 C C . LYS D 1 38 ? 9.437 -12.964 -20.832 1.00 53.79 96 LYS A C 1
ATOM 1115 O O . LYS D 1 38 ? 10.254 -13.867 -21.030 1.00 54.40 96 LYS A O 1
ATOM 1121 N N . HIS D 1 39 ? 8.725 -12.428 -21.816 1.00 53.05 97 HIS A N 1
ATOM 1122 C CA . HIS D 1 39 ? 8.886 -12.939 -23.175 1.00 52.59 97 HIS A CA 1
ATOM 1123 C C . HIS D 1 39 ? 9.411 -11.860 -24.107 1.00 51.69 97 HIS A C 1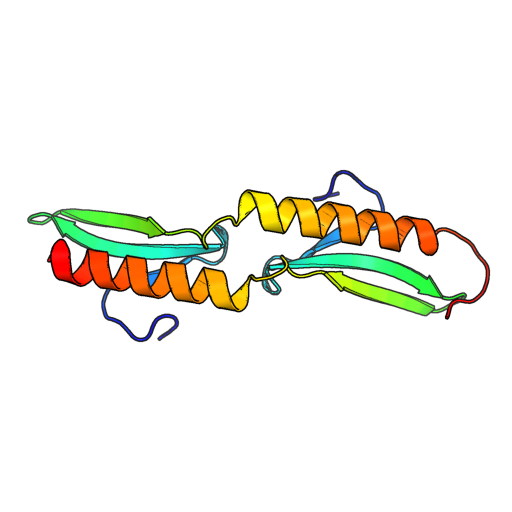
ATOM 1124 O O . HIS D 1 39 ? 8.941 -11.721 -25.239 1.00 51.63 97 HIS A O 1
ATOM 1131 N N . PHE D 1 40 ? 10.404 -11.113 -23.621 1.00 50.48 98 PHE A N 1
ATOM 1132 C CA . PHE D 1 40 ? 10.907 -9.936 -24.326 1.00 49.42 98 PHE A CA 1
ATOM 1133 C C . PHE D 1 40 ? 11.419 -10.252 -25.725 1.00 48.94 98 PHE A C 1
ATOM 1134 O O . PHE D 1 40 ? 11.054 -9.578 -26.680 1.00 48.62 98 PHE A O 1
ATOM 1142 N N . ASN D 1 41 ? 12.276 -11.263 -25.830 1.00 48.58 99 ASN A N 1
ATOM 1143 C CA . ASN D 1 41 ? 12.880 -11.623 -27.111 1.00 48.59 99 ASN A CA 1
ATOM 1144 C C . ASN D 1 41 ? 11.861 -12.005 -28.178 1.00 48.12 99 ASN A C 1
ATOM 1145 O O . ASN D 1 41 ? 11.959 -11.553 -29.323 1.00 47.72 99 ASN A O 1
ATOM 1150 N N . MET D 1 42 ? 10.894 -12.834 -27.788 1.00 47.85 100 MET A N 1
ATOM 1151 C CA . MET D 1 42 ? 9.828 -13.258 -28.686 1.00 48.14 100 MET A CA 1
ATOM 1152 C C . MET D 1 42 ? 8.929 -12.091 -29.099 1.00 47.17 100 MET A C 1
ATOM 1153 O O . MET D 1 42 ? 8.576 -11.971 -30.264 1.00 47.39 100 MET A O 1
ATOM 1158 N N . ASP D 1 43 ? 8.583 -11.225 -28.148 1.00 46.36 101 ASP A N 1
ATOM 1159 C CA . ASP D 1 43 ? 7.642 -10.131 -28.401 1.00 45.47 101 ASP A CA 1
ATOM 1160 C C . ASP D 1 43 ? 8.271 -8.973 -29.149 1.00 44.47 101 ASP A C 1
ATOM 1161 O O . ASP D 1 43 ? 7.576 -8.225 -29.838 1.00 44.05 101 ASP A O 1
ATOM 1166 N N . LYS D 1 44 ? 9.587 -8.828 -29.001 1.00 43.51 102 LYS A N 1
ATOM 1167 C CA . LYS D 1 44 ? 10.345 -7.843 -29.758 1.00 42.57 102 LYS A CA 1
ATOM 1168 C C . LYS D 1 44 ? 10.404 -8.295 -31.224 1.00 41.81 102 LYS A C 1
ATOM 1169 O O . LYS D 1 44 ? 10.284 -7.478 -32.143 1.00 41.38 102 LYS A O 1
ATOM 1175 N N . GLU D 1 45 ? 10.577 -9.602 -31.422 1.00 41.07 103 GLU A N 1
ATOM 1176 C CA . GLU D 1 45 ? 10.621 -10.191 -32.757 1.00 41.02 103 GLU A CA 1
ATOM 1177 C C . GLU D 1 45 ? 9.267 -10.072 -33.467 1.00 40.22 103 GLU A C 1
ATOM 1178 O O . GLU D 1 45 ? 9.212 -9.736 -34.652 1.00 40.31 103 GLU A O 1
ATOM 1184 N N . LYS D 1 46 ? 8.186 -10.337 -32.734 1.00 39.58 104 LYS A N 1
ATOM 1185 C CA . LYS D 1 46 ? 6.826 -10.123 -33.246 1.00 39.18 104 LYS A CA 1
ATOM 1186 C C . LYS D 1 46 ? 6.598 -8.677 -33.686 1.00 38.49 104 LYS A C 1
ATOM 1187 O O . LYS D 1 46 ? 5.972 -8.439 -34.725 1.00 38.42 104 LYS A O 1
ATOM 1193 N N . ALA D 1 47 ? 7.107 -7.728 -32.893 1.00 37.32 105 ALA A N 1
ATOM 1194 C CA . ALA D 1 47 ? 6.989 -6.308 -33.195 1.00 36.78 105 ALA A CA 1
ATOM 1195 C C . ALA D 1 47 ? 7.821 -5.937 -34.419 1.00 36.51 105 ALA A C 1
ATOM 1196 O O . ALA D 1 47 ? 7.384 -5.130 -35.243 1.00 36.60 105 ALA A O 1
ATOM 1198 N N . ARG D 1 48 ? 9.007 -6.541 -34.540 1.00 36.19 106 ARG A N 1
ATOM 1199 C CA . ARG D 1 48 ? 9.847 -6.394 -35.731 1.00 36.06 106 ARG A CA 1
ATOM 1200 C C . ARG D 1 48 ? 9.125 -6.854 -37.013 1.00 36.03 106 ARG A C 1
ATOM 1201 O O . ARG D 1 48 ? 9.169 -6.172 -38.033 1.00 35.94 106 ARG A O 1
ATOM 1209 N N . LEU D 1 49 ? 8.473 -8.016 -36.954 1.00 36.11 107 LEU A N 1
ATOM 1210 C CA . LEU D 1 49 ? 7.771 -8.564 -38.111 1.00 36.00 107 LEU A CA 1
ATOM 1211 C C . LEU D 1 49 ? 6.590 -7.693 -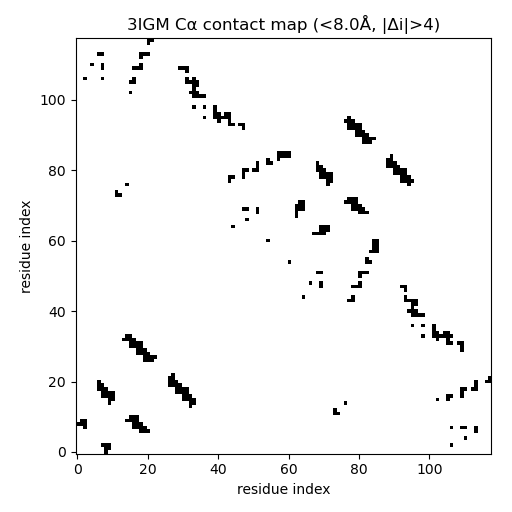38.501 1.00 35.60 107 LEU A C 1
ATOM 1212 O O . LEU D 1 49 ? 6.275 -7.584 -39.680 1.00 36.02 107 LEU A O 1
ATOM 1217 N N . ALA D 1 50 ? 5.953 -7.074 -37.508 1.00 35.19 108 ALA A N 1
ATOM 1218 C CA . ALA D 1 50 ? 4.826 -6.162 -37.725 1.00 34.91 108 ALA A CA 1
ATOM 1219 C C . ALA D 1 50 ? 5.275 -4.858 -38.358 1.00 34.89 108 ALA A C 1
ATOM 1220 O O . ALA D 1 50 ? 4.566 -4.297 -39.215 1.00 34.98 108 ALA A O 1
ATOM 1222 N N . ALA D 1 51 ? 6.433 -4.358 -37.913 1.00 34.44 109 ALA A N 1
ATOM 1223 C CA . ALA D 1 51 ? 7.036 -3.163 -38.510 1.00 34.09 109 ALA A CA 1
ATOM 1224 C C . ALA D 1 51 ? 7.388 -3.414 -39.970 1.00 33.89 109 ALA A C 1
ATOM 1225 O O . ALA D 1 51 ? 7.161 -2.561 -40.820 1.00 33.97 109 ALA A O 1
ATOM 1227 N N . VAL D 1 52 ? 7.943 -4.588 -40.252 1.00 34.52 110 VAL A N 1
ATOM 1228 C CA . VAL D 1 52 ? 8.285 -4.989 -41.619 1.00 35.09 110 VAL A CA 1
ATOM 1229 C C . VAL D 1 52 ? 7.042 -5.093 -42.496 1.00 35.59 110 VAL A C 1
ATOM 1230 O O . VAL D 1 52 ? 7.028 -4.567 -43.617 1.00 34.84 110 VAL A O 1
ATOM 1234 N N . GLU D 1 53 ? 6.002 -5.747 -41.967 1.00 36.58 111 GLU A N 1
ATOM 1235 C CA . GLU D 1 53 ? 4.711 -5.874 -42.660 1.00 37.99 111 GLU A CA 1
ATOM 1236 C C . GLU D 1 53 ? 4.146 -4.504 -43.020 1.00 37.31 111 GLU A C 1
ATOM 1237 O O . GLU D 1 53 ? 3.687 -4.318 -44.133 1.00 36.85 111 GLU A O 1
ATOM 1243 N N . PHE D 1 54 ? 4.179 -3.563 -42.069 1.00 37.62 112 PHE A N 1
ATOM 1244 C CA . PHE D 1 54 ? 3.709 -2.186 -42.288 1.00 37.64 112 PHE A CA 1
ATOM 1245 C C . PHE D 1 54 ? 4.520 -1.523 -43.395 1.00 38.58 112 PHE A C 1
ATOM 1246 O O . PHE D 1 54 ? 3.970 -0.859 -44.285 1.00 37.84 112 PHE A O 1
ATOM 1254 N N . MET D 1 55 ? 5.839 -1.711 -43.324 1.00 39.69 113 MET A N 1
ATOM 1255 C CA . MET D 1 55 ? 6.769 -1.179 -44.319 1.00 40.98 113 MET A CA 1
ATOM 1256 C C . MET D 1 55 ? 6.371 -1.614 -45.736 1.00 41.28 113 MET A C 1
ATOM 1257 O O . MET D 1 55 ? 6.285 -0.788 -46.637 1.00 41.29 113 MET A O 1
ATOM 1262 N N . LYS D 1 56 ? 6.079 -2.900 -45.919 1.00 42.13 114 LYS A N 1
ATOM 1263 C CA . LYS D 1 56 ? 5.737 -3.436 -47.247 1.00 43.09 114 LYS A CA 1
ATOM 1264 C C . LYS D 1 56 ? 4.362 -2.967 -47.717 1.00 44.19 114 LYS A C 1
ATOM 1265 O O . LYS D 1 56 ? 4.133 -2.756 -48.905 1.00 43.46 114 LYS A O 1
ATOM 1271 N N . THR D 1 57 ? 3.451 -2.815 -46.762 1.00 45.57 115 THR A N 1
ATOM 1272 C CA . THR D 1 57 ? 2.080 -2.438 -47.054 1.00 47.21 115 THR A CA 1
ATOM 1273 C C . THR D 1 57 ? 1.990 -0.941 -47.353 1.00 48.41 115 THR A C 1
ATOM 1274 O O . THR D 1 57 ? 1.417 -0.549 -48.366 1.00 48.58 115 THR A O 1
ATOM 1278 N N . VAL D 1 58 ? 2.594 -0.124 -46.493 1.00 49.88 116 VAL A N 1
ATOM 1279 C CA . VAL D 1 58 ? 2.534 1.325 -46.627 1.00 51.45 116 VAL A CA 1
ATOM 1280 C C . VAL D 1 58 ? 3.341 1.842 -47.822 1.00 52.50 116 VAL A C 1
ATOM 1281 O O . VAL D 1 58 ? 2.971 2.854 -48.415 1.00 52.74 116 VAL A O 1
ATOM 1285 N N . GLU D 1 59 ? 4.432 1.157 -48.164 1.00 53.91 117 GLU A N 1
ATOM 1286 C CA . GLU D 1 59 ? 5.196 1.471 -49.379 1.00 55.46 117 GLU A CA 1
ATOM 1287 C C . GLU D 1 59 ? 4.314 1.368 -50.631 1.00 55.85 117 GLU A C 1
ATOM 1288 O O . GLU D 1 59 ? 4.458 0.441 -51.438 1.00 56.57 117 GLU A O 1
#

Organism: Plasmodium falciparum (isolate 3D7) (NCBI:txid36329)

Foldseek 3Di:
DCVPDPQWDQDPVVCWIWRWDDDPNDIDIDTGHPPCCVVVVVVVVVVVVVVVVVVPDDDDDD/DCPPDPQWDQDPVVCWIKRWDDPDPDIDIDTGHDDCVVVVVVVVVVVVVVCVVVVD

B-factor: mean 48.95, std 9.97, range [24.82, 88.89]

Radius of gyration: 18.57 Å; Cα contacts (8 Å, |Δi|>4): 201; chains: 2; bounding box: 29×32×58 Å